Protein AF-A0A060Z723-F1 (afdb_monomer_lite)

Foldseek 3Di:
DVVVVVVVVVVVVVVVVQDDADPPDDDDDPVVLQVPFQKKFKWAFADKAFDQDDPVPDDPPDPPSRFKIKTWIFGQQQDIPNDPDRDGGRDIDMDIRQGGPVNCVVTHDHGDIDIDRHD

pLDDT: mean 75.14, std 14.13, range [48.5, 94.94]

Radius of gyration: 18.01 Å; chains: 1; bounding box: 53×31×40 Å

InterPro domains:
  IPR040311 Coiled-coil domain-containing protein 3 [PTHR31663] (4-119)

Secondary structure (DSSP, 8-state):
-HHHHHHHHHHHHHHHTS----TT-----HHHHHHH-SEEEEEEEEEEEE----TT---TT---TT-BEEEEEEESSS--BS-S--PPTT-EEEE---SBGGGGGGT--TT-EEEEEE-

Structure (mmCIF, N/CA/C/O backbone):
data_AF-A0A060Z723-F1
#
_entry.id   AF-A0A060Z723-F1
#
loop_
_atom_site.group_PDB
_atom_site.id
_atom_site.type_symbol
_atom_site.label_atom_id
_atom_site.label_alt_id
_atom_site.label_comp_id
_atom_site.label_asym_id
_atom_site.label_entity_id
_atom_site.label_seq_id
_atom_site.pdbx_PDB_ins_code
_atom_site.Cartn_x
_atom_site.Cartn_y
_atom_site.Cartn_z
_atom_site.occupancy
_atom_site.B_iso_or_equiv
_atom_site.auth_seq_id
_atom_site.auth_comp_id
_atom_site.auth_asym_id
_atom_site.auth_atom_id
_atom_site.pdbx_PDB_model_num
ATOM 1 N N . MET A 1 1 ? 34.818 13.482 27.628 1.00 55.91 1 MET A N 1
ATOM 2 C CA . MET A 1 1 ? 35.353 12.910 26.368 1.00 55.91 1 MET A CA 1
ATOM 3 C C . MET A 1 1 ? 34.809 11.509 26.067 1.00 55.91 1 MET A C 1
ATOM 5 O O . MET A 1 1 ? 34.444 11.279 24.926 1.00 55.91 1 MET A O 1
ATOM 9 N N . GLY A 1 2 ? 34.665 10.603 27.048 1.00 63.38 2 GLY A N 1
ATOM 10 C CA . GLY A 1 2 ? 34.129 9.246 26.808 1.00 63.38 2 GLY A CA 1
ATOM 11 C C . GLY A 1 2 ? 32.659 9.168 26.358 1.00 63.38 2 GLY A C 1
ATOM 12 O O . GLY A 1 2 ? 32.335 8.371 25.487 1.00 63.38 2 GLY A O 1
ATOM 13 N N . ALA A 1 3 ? 31.782 10.039 26.874 1.00 67.44 3 ALA A N 1
ATOM 14 C CA 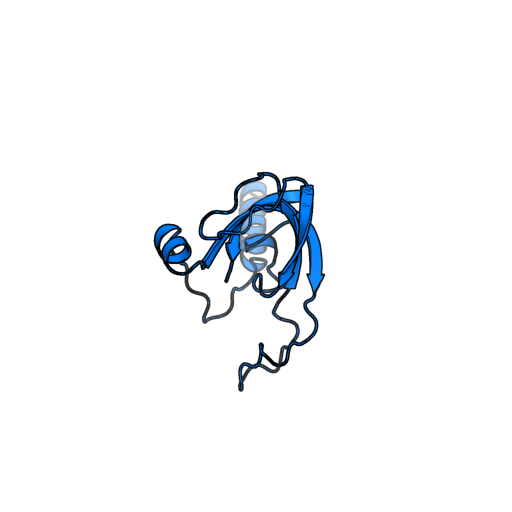. ALA A 1 3 ? 30.358 10.038 26.507 1.00 67.44 3 ALA A CA 1
ATOM 15 C C . ALA A 1 3 ? 30.102 10.428 25.038 1.00 67.44 3 ALA A C 1
ATOM 17 O O . ALA A 1 3 ? 29.208 9.885 24.403 1.00 67.44 3 ALA A O 1
ATOM 18 N N . ILE A 1 4 ? 30.919 11.331 24.485 1.00 72.00 4 ILE A N 1
ATOM 19 C CA . ILE A 1 4 ? 30.810 11.777 23.087 1.00 72.00 4 ILE A CA 1
ATOM 20 C C . ILE A 1 4 ? 31.251 10.650 22.145 1.00 72.00 4 ILE A C 1
ATOM 22 O O . ILE A 1 4 ? 30.584 10.382 21.153 1.00 72.00 4 ILE A O 1
ATOM 26 N N . LEU A 1 5 ? 32.328 9.937 22.495 1.00 69.19 5 LEU A N 1
ATOM 27 C CA . LEU A 1 5 ? 32.806 8.792 21.720 1.00 69.19 5 LEU A CA 1
ATOM 28 C C . LEU A 1 5 ? 31.783 7.642 21.715 1.00 69.19 5 LEU A C 1
ATOM 30 O O . LEU A 1 5 ? 31.555 7.026 20.678 1.00 69.19 5 LEU A O 1
ATOM 34 N N . ALA A 1 6 ? 31.132 7.393 22.857 1.00 71.50 6 ALA A N 1
ATOM 35 C CA . ALA A 1 6 ? 30.072 6.394 22.983 1.00 71.50 6 ALA A CA 1
ATOM 36 C C . ALA A 1 6 ? 28.831 6.751 22.147 1.00 71.50 6 ALA A C 1
ATOM 38 O O . ALA A 1 6 ? 28.252 5.871 21.515 1.00 71.50 6 ALA A O 1
ATOM 39 N N . LEU A 1 7 ? 28.458 8.035 22.092 1.00 70.12 7 LEU A N 1
ATOM 40 C CA . LEU A 1 7 ? 27.342 8.503 21.266 1.00 70.12 7 LEU A CA 1
ATOM 41 C C . LEU A 1 7 ? 27.637 8.337 19.769 1.00 70.12 7 LEU A C 1
ATOM 43 O O . LEU A 1 7 ? 26.781 7.860 19.032 1.00 70.12 7 LEU A O 1
ATOM 47 N N . ILE A 1 8 ? 28.863 8.657 19.337 1.00 70.25 8 ILE A N 1
ATOM 48 C CA . ILE A 1 8 ? 29.296 8.488 17.941 1.00 70.25 8 ILE A CA 1
ATOM 49 C C . ILE A 1 8 ? 29.284 7.003 17.552 1.00 70.25 8 ILE A C 1
ATOM 51 O O . ILE A 1 8 ? 28.717 6.641 16.522 1.00 70.25 8 ILE A O 1
ATOM 55 N N . LEU A 1 9 ? 29.831 6.125 18.398 1.00 62.94 9 LEU A N 1
ATOM 56 C CA . LEU A 1 9 ? 29.809 4.675 18.174 1.00 62.94 9 LEU A CA 1
ATOM 57 C C . LEU A 1 9 ? 28.379 4.122 18.097 1.00 62.94 9 LEU A C 1
ATOM 59 O O . LEU A 1 9 ? 28.088 3.327 17.205 1.00 62.94 9 LEU A O 1
ATOM 63 N N . ALA A 1 10 ? 27.476 4.583 18.966 1.00 62.22 10 ALA A N 1
ATOM 64 C CA . ALA A 1 10 ? 26.066 4.200 18.928 1.00 62.22 10 ALA A CA 1
ATOM 65 C C . ALA A 1 10 ? 25.371 4.655 17.631 1.00 62.22 10 ALA A C 1
ATOM 67 O O . ALA A 1 10 ? 24.614 3.882 17.049 1.00 62.22 10 ALA A O 1
ATOM 68 N N . THR A 1 11 ? 25.671 5.862 17.134 1.00 61.41 11 THR A N 1
ATOM 69 C CA . THR A 1 11 ? 25.134 6.352 15.850 1.00 61.41 11 THR A CA 1
ATOM 70 C C . THR A 1 11 ? 25.724 5.649 14.625 1.00 61.41 11 THR A C 1
ATOM 72 O O . THR A 1 11 ? 25.044 5.495 13.615 1.00 61.41 11 THR A O 1
ATOM 75 N N . CYS A 1 12 ? 26.975 5.186 14.692 1.00 58.41 12 CYS A N 1
ATOM 76 C CA . CYS A 1 12 ? 27.571 4.396 13.615 1.00 58.41 12 CYS A CA 1
ATOM 77 C C . CYS A 1 12 ? 26.979 2.983 13.560 1.00 58.41 12 CYS A C 1
ATOM 79 O O . CYS A 1 12 ? 26.720 2.479 12.473 1.00 58.41 12 CYS A O 1
ATOM 81 N N . LEU A 1 13 ? 26.725 2.357 14.713 1.00 52.47 13 LEU A N 1
ATOM 82 C CA . LEU A 1 13 ? 26.117 1.024 14.792 1.00 52.47 13 LEU A CA 1
ATOM 83 C C . LEU A 1 13 ? 24.667 1.011 14.288 1.00 52.47 13 LEU A C 1
ATOM 85 O O . LEU A 1 13 ? 24.276 0.064 13.608 1.00 52.47 13 LEU A O 1
ATOM 89 N N . SER A 1 14 ? 23.890 2.068 14.542 1.00 53.41 14 SER A N 1
ATOM 90 C CA . SER A 1 14 ? 22.527 2.187 14.010 1.00 53.41 14 SER A CA 1
ATOM 91 C C . SER A 1 14 ? 22.487 2.393 12.492 1.00 53.41 14 SER A C 1
ATOM 93 O O . SER A 1 14 ? 21.553 1.924 11.848 1.00 53.41 14 SER A O 1
ATOM 95 N N . GLY A 1 15 ? 23.514 3.012 11.897 1.00 48.50 15 GLY A N 1
ATOM 96 C CA . GLY A 1 15 ? 23.645 3.130 10.440 1.00 48.50 15 GLY A CA 1
ATOM 97 C C . GLY A 1 15 ? 23.902 1.796 9.726 1.00 48.50 15 GLY A C 1
ATOM 98 O O . GLY A 1 15 ? 23.503 1.635 8.577 1.00 48.50 15 GLY A O 1
ATOM 99 N N . VAL A 1 16 ? 24.521 0.822 10.406 1.00 54.00 16 VAL A N 1
ATOM 100 C CA . VAL A 1 16 ? 24.814 -0.519 9.854 1.00 54.00 16 VAL A CA 1
ATOM 101 C C . VAL A 1 16 ? 23.596 -1.449 9.931 1.00 54.00 16 VAL A C 1
ATOM 103 O O . VAL A 1 16 ? 23.524 -2.436 9.209 1.00 54.00 16 VAL A O 1
ATOM 106 N N . TRP A 1 17 ? 22.623 -1.132 10.789 1.00 53.66 17 TRP A N 1
ATOM 107 C CA . TRP A 1 17 ? 21.365 -1.878 10.932 1.00 53.66 17 TRP A CA 1
ATOM 108 C C . TRP A 1 17 ? 20.228 -1.247 10.114 1.00 53.66 17 TRP A C 1
ATOM 110 O O . TRP A 1 17 ? 19.059 -1.593 10.283 1.00 53.66 17 TRP A O 1
ATOM 120 N N . GLY A 1 18 ? 20.568 -0.304 9.231 1.00 58.03 18 GLY A N 1
ATOM 121 C CA . GLY A 1 18 ? 19.673 0.166 8.190 1.00 58.03 18 GLY A CA 1
ATOM 122 C C . GLY A 1 18 ? 19.367 -0.979 7.236 1.00 58.03 18 GLY A C 1
ATOM 123 O O . GLY A 1 18 ? 20.240 -1.758 6.855 1.00 58.03 18 GLY A O 1
ATOM 124 N N . CYS A 1 19 ? 18.103 -1.104 6.874 1.00 67.50 19 CYS A N 1
ATOM 125 C CA . CYS A 1 19 ? 17.670 -2.197 6.038 1.00 67.50 19 CYS A CA 1
ATOM 126 C C . CYS A 1 19 ? 18.170 -1.970 4.603 1.00 67.50 19 CYS A C 1
ATOM 128 O O . CYS A 1 19 ? 17.776 -0.999 3.955 1.00 67.50 19 CYS A O 1
ATOM 130 N N . GLN A 1 20 ? 19.096 -2.816 4.137 1.00 65.75 20 GLN A N 1
ATOM 131 C CA . GLN A 1 20 ? 19.715 -2.682 2.819 1.00 65.75 20 GLN A CA 1
ATOM 132 C C . GLN A 1 20 ? 18.661 -2.977 1.746 1.00 65.75 20 GLN A C 1
ATOM 134 O O . GLN A 1 20 ? 18.313 -4.131 1.495 1.00 65.75 20 GLN A O 1
ATOM 139 N N . LEU A 1 21 ? 18.137 -1.920 1.125 1.00 67.31 21 LEU A N 1
ATOM 140 C CA . LEU A 1 21 ? 17.204 -2.051 0.012 1.00 67.31 21 LEU A CA 1
ATOM 141 C C . LEU A 1 21 ? 17.899 -2.746 -1.173 1.00 67.31 21 LEU A C 1
ATOM 143 O O . LEU A 1 21 ? 19.097 -2.531 -1.395 1.00 67.31 21 LEU A O 1
ATOM 147 N N . PRO A 1 22 ? 17.176 -3.567 -1.952 1.00 66.50 22 PRO A N 1
ATOM 148 C CA . PRO A 1 22 ? 17.752 -4.226 -3.117 1.00 66.50 22 PRO A CA 1
ATOM 149 C C . PRO A 1 22 ? 18.300 -3.233 -4.133 1.00 66.50 22 PRO A C 1
ATOM 151 O O . PRO A 1 22 ? 17.783 -2.128 -4.284 1.00 66.50 22 PRO A O 1
ATOM 154 N N . HIS A 1 23 ? 19.338 -3.658 -4.853 1.00 65.75 23 HIS A N 1
ATOM 155 C CA . HIS A 1 23 ? 20.081 -2.817 -5.794 1.00 65.75 23 HIS A CA 1
ATOM 156 C C . HIS A 1 23 ? 19.192 -2.183 -6.884 1.00 65.75 23 HIS A C 1
ATOM 158 O O . HIS A 1 23 ? 19.487 -1.095 -7.378 1.00 65.75 23 HIS A O 1
ATOM 164 N N . ASP A 1 24 ? 18.079 -2.835 -7.222 1.00 68.62 24 ASP A N 1
ATOM 165 C CA . ASP A 1 24 ? 17.150 -2.371 -8.255 1.00 68.62 24 ASP A CA 1
ATOM 166 C C . ASP A 1 24 ? 16.046 -1.448 -7.721 1.00 68.62 24 ASP A C 1
ATOM 168 O O . ASP A 1 24 ? 15.243 -0.932 -8.500 1.00 68.62 24 ASP A O 1
ATOM 172 N N . TRP A 1 25 ? 15.997 -1.194 -6.408 1.00 70.44 25 TRP A N 1
ATOM 173 C CA . TRP A 1 25 ? 15.043 -0.249 -5.839 1.00 70.44 25 TRP A CA 1
ATOM 174 C C . TRP A 1 25 ? 15.365 1.175 -6.306 1.00 70.44 25 TRP A C 1
ATOM 176 O O . TRP A 1 25 ? 16.480 1.678 -6.151 1.00 70.44 25 TRP A O 1
ATOM 186 N N . ARG A 1 26 ? 14.367 1.845 -6.888 1.00 72.75 26 ARG A N 1
ATOM 187 C CA . ARG A 1 26 ? 14.477 3.226 -7.363 1.00 72.75 26 ARG A CA 1
ATOM 188 C C . ARG A 1 26 ? 13.467 4.102 -6.624 1.00 72.75 26 ARG A C 1
ATOM 190 O O . ARG A 1 26 ? 12.284 3.762 -6.621 1.00 72.75 26 ARG A O 1
ATOM 197 N N . PRO A 1 27 ? 13.888 5.240 -6.048 1.00 74.25 27 PRO A N 1
ATOM 198 C CA . PRO A 1 27 ? 12.946 6.196 -5.491 1.00 74.25 27 PRO A CA 1
ATOM 199 C C . PRO A 1 27 ? 12.089 6.784 -6.619 1.00 74.25 27 PRO A C 1
ATOM 201 O O . PRO A 1 27 ? 12.603 7.212 -7.652 1.00 74.25 27 PRO A O 1
ATOM 204 N N . GLN A 1 28 ? 10.777 6.788 -6.414 1.00 78.50 28 GLN A N 1
ATOM 205 C CA . GLN A 1 28 ? 9.787 7.353 -7.329 1.00 78.50 28 GLN A CA 1
ATOM 206 C C . GLN A 1 28 ? 9.123 8.556 -6.653 1.00 78.50 28 GLN A C 1
ATOM 208 O O . GLN A 1 28 ? 8.909 8.545 -5.440 1.00 78.50 28 GLN A O 1
ATOM 213 N N . THR A 1 29 ? 8.792 9.592 -7.424 1.00 86.19 29 THR A N 1
ATOM 214 C CA . THR A 1 29 ? 8.018 10.732 -6.914 1.00 86.19 29 THR A CA 1
ATOM 215 C C . THR A 1 29 ? 6.547 10.350 -6.762 1.00 86.19 29 THR A C 1
ATOM 217 O O . THR A 1 29 ? 6.050 9.472 -7.467 1.00 86.19 29 THR A O 1
ATOM 220 N N . GLU A 1 30 ? 5.823 11.026 -5.868 1.00 83.38 30 GLU A N 1
ATOM 221 C CA . GLU A 1 30 ? 4.388 10.775 -5.665 1.00 83.38 30 GLU A CA 1
ATOM 222 C C . GLU A 1 30 ? 3.575 10.998 -6.947 1.00 83.38 30 GLU A C 1
ATOM 224 O O . GLU A 1 30 ? 2.689 10.206 -7.251 1.00 83.38 30 GLU A O 1
ATOM 229 N N . ALA A 1 31 ? 3.935 12.010 -7.745 1.00 85.19 31 ALA A N 1
ATOM 230 C CA . ALA A 1 31 ? 3.305 12.275 -9.037 1.00 85.19 31 ALA A CA 1
ATOM 231 C C . ALA A 1 31 ? 3.475 11.106 -10.022 1.00 85.19 31 ALA A C 1
ATOM 233 O O . ALA A 1 31 ? 2.500 10.660 -10.616 1.00 85.19 31 ALA A O 1
ATOM 234 N N . CYS A 1 32 ? 4.686 10.552 -10.145 1.00 87.50 32 CYS A N 1
ATOM 235 C CA . CYS A 1 32 ? 4.931 9.423 -11.046 1.00 87.50 32 CYS A CA 1
ATOM 236 C C . CYS A 1 32 ? 4.194 8.156 -10.579 1.00 87.50 32 CYS A C 1
ATOM 238 O O . CYS A 1 32 ? 3.628 7.428 -11.391 1.00 87.50 32 CYS A O 1
ATOM 240 N N . ARG A 1 33 ? 4.117 7.930 -9.260 1.00 84.81 33 ARG A N 1
ATOM 241 C CA . ARG A 1 33 ? 3.319 6.831 -8.692 1.00 84.81 33 ARG A CA 1
ATOM 242 C C . ARG A 1 33 ? 1.824 7.003 -8.957 1.00 84.81 33 ARG A C 1
ATOM 244 O O . ARG A 1 33 ? 1.156 6.009 -9.216 1.00 84.81 33 ARG A O 1
ATOM 251 N N . ALA A 1 34 ? 1.313 8.232 -8.902 1.00 86.88 34 ALA A N 1
ATOM 252 C CA . ALA A 1 34 ? -0.089 8.531 -9.177 1.00 86.88 34 ALA A CA 1
ATOM 253 C C . ALA A 1 34 ? -0.465 8.287 -10.647 1.00 86.88 34 ALA A C 1
ATOM 255 O O . ALA A 1 34 ? -1.554 7.795 -10.907 1.00 86.88 34 ALA A O 1
ATOM 256 N N . GLU A 1 35 ? 0.431 8.583 -11.594 1.00 88.00 35 GLU A N 1
ATOM 257 C CA . GLU A 1 35 ? 0.196 8.341 -13.028 1.00 88.00 35 GLU A CA 1
ATOM 258 C C . GLU A 1 35 ? 0.168 6.849 -13.396 1.00 88.00 35 GLU A C 1
ATOM 260 O O . GLU A 1 35 ? -0.492 6.464 -14.359 1.00 88.00 35 GLU A O 1
ATOM 265 N N . LEU A 1 36 ? 0.888 6.009 -12.646 1.00 86.81 36 LEU A N 1
ATOM 266 C CA . LEU A 1 36 ? 0.970 4.563 -12.880 1.00 86.81 36 LEU A CA 1
ATOM 267 C C . LEU A 1 36 ? -0.087 3.753 -12.118 1.00 86.81 36 LEU A C 1
ATOM 269 O O . LEU A 1 36 ? -0.274 2.573 -12.418 1.00 86.81 36 LEU A O 1
ATOM 273 N N . ALA A 1 37 ? -0.725 4.349 -11.110 1.00 88.69 37 ALA A N 1
ATOM 274 C CA . ALA A 1 37 ? -1.731 3.684 -10.295 1.00 88.69 37 ALA A CA 1
ATOM 275 C C . ALA A 1 37 ? -3.086 3.677 -11.005 1.00 88.69 37 ALA A C 1
ATOM 277 O O . ALA A 1 37 ? -3.544 4.705 -11.502 1.00 88.69 37 ALA A O 1
ATOM 278 N N . GLU A 1 38 ? -3.754 2.527 -10.999 1.00 88.50 38 GLU A N 1
ATOM 279 C CA . GLU A 1 38 ? -5.135 2.423 -11.475 1.00 88.50 38 GLU A CA 1
ATOM 280 C C . GLU A 1 38 ? -6.104 2.881 -10.378 1.00 88.50 38 GLU A C 1
ATOM 282 O O . GLU A 1 38 ? -7.124 3.507 -10.665 1.00 88.50 38 GLU A O 1
ATOM 287 N N . ILE A 1 39 ? -5.765 2.622 -9.109 1.00 88.50 39 ILE A N 1
ATOM 288 C CA . ILE A 1 39 ? -6.603 2.953 -7.955 1.00 88.50 39 ILE A CA 1
ATOM 289 C C . ILE A 1 39 ? -5.745 3.533 -6.824 1.00 88.50 39 ILE A C 1
ATOM 291 O O . ILE A 1 39 ? -4.683 2.999 -6.506 1.00 88.50 39 ILE A O 1
ATOM 295 N N . ILE A 1 40 ? -6.212 4.599 -6.166 1.00 89.62 40 ILE A N 1
ATOM 296 C CA . ILE A 1 40 ? -5.578 5.155 -4.961 1.00 89.62 40 ILE A CA 1
ATOM 297 C C . ILE A 1 40 ? -6.571 5.121 -3.803 1.00 89.62 40 ILE A C 1
ATOM 299 O O . ILE A 1 40 ? -7.677 5.655 -3.906 1.00 89.62 40 ILE A O 1
ATOM 303 N N . VAL A 1 41 ? -6.163 4.515 -2.689 1.00 90.12 41 VAL A N 1
ATOM 304 C CA . VAL A 1 41 ? -6.984 4.389 -1.478 1.00 90.12 41 VAL A CA 1
ATOM 305 C C . VAL A 1 41 ? -6.245 4.897 -0.248 1.00 90.12 41 VAL A C 1
ATOM 307 O O . VAL A 1 41 ? -5.027 4.753 -0.136 1.00 90.12 41 VAL A O 1
ATOM 310 N N . PHE A 1 42 ? -6.990 5.463 0.699 1.00 91.44 42 PHE A N 1
ATOM 311 C CA . PHE A 1 42 ? -6.474 5.807 2.020 1.00 91.44 42 PHE A CA 1
ATOM 312 C C . PHE A 1 42 ? -6.912 4.747 3.032 1.00 91.44 42 PHE A C 1
ATOM 314 O O . PHE A 1 42 ? -8.108 4.559 3.274 1.00 91.44 42 PHE A O 1
ATOM 321 N N . ALA A 1 43 ? -5.942 4.026 3.593 1.00 93.38 43 ALA A N 1
ATOM 322 C CA . ALA A 1 43 ? -6.219 2.856 4.413 1.00 93.38 43 ALA A CA 1
ATOM 323 C C . ALA A 1 43 ? -5.248 2.711 5.583 1.00 93.38 43 ALA A C 1
ATOM 325 O O . ALA A 1 43 ? -4.098 3.155 5.533 1.00 93.38 43 ALA A O 1
ATOM 326 N N . LYS A 1 44 ? -5.727 2.048 6.632 1.00 94.94 44 LYS A N 1
ATOM 327 C CA . LYS A 1 44 ? -4.964 1.679 7.818 1.00 94.94 44 LYS A CA 1
ATOM 328 C C . LYS A 1 44 ? -4.477 0.241 7.702 1.00 94.94 44 LYS A C 1
ATOM 330 O O . LYS A 1 44 ? -5.265 -0.646 7.397 1.00 94.94 44 LYS A O 1
ATOM 335 N N . VAL A 1 45 ? -3.205 0.002 8.000 1.00 93.88 45 VAL A N 1
ATOM 336 C CA . VAL A 1 45 ? -2.633 -1.348 8.054 1.00 93.88 45 VAL A CA 1
ATOM 337 C C . VAL A 1 45 ? -3.090 -2.037 9.335 1.00 93.88 45 VAL A C 1
ATOM 339 O O . VAL A 1 45 ? -2.823 -1.542 10.432 1.00 93.88 45 VAL A O 1
ATOM 342 N N . LEU A 1 46 ? -3.772 -3.171 9.203 1.00 94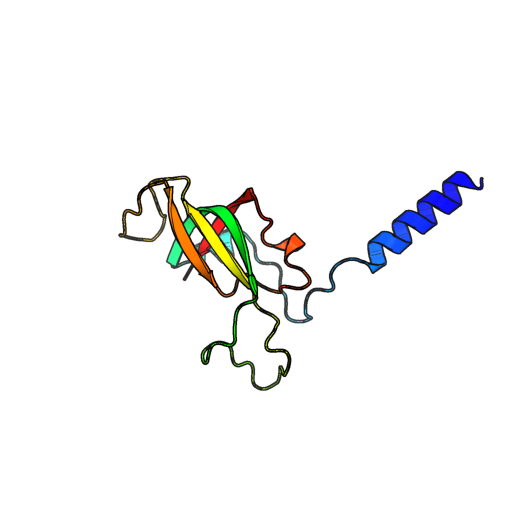.25 46 LEU A N 1
ATOM 343 C CA . LEU A 1 46 ? -4.211 -3.993 10.329 1.00 94.25 46 LEU A CA 1
ATOM 344 C C . LEU A 1 46 ? -3.165 -5.042 10.700 1.00 94.25 46 LEU A C 1
ATOM 346 O O . LEU A 1 46 ? -2.812 -5.149 11.870 1.00 94.25 46 LEU A O 1
ATOM 350 N N . ALA A 1 47 ? -2.668 -5.779 9.708 1.00 91.75 47 ALA A N 1
ATOM 351 C CA . ALA A 1 47 ? -1.722 -6.868 9.912 1.00 91.75 47 ALA A CA 1
ATOM 352 C C . ALA A 1 47 ? -0.795 -7.027 8.706 1.00 91.75 47 ALA A C 1
ATOM 354 O O . ALA A 1 47 ? -1.215 -6.837 7.559 1.00 91.75 47 ALA A O 1
ATOM 355 N N . LEU A 1 48 ? 0.456 -7.401 8.968 1.00 88.62 48 LEU A N 1
ATOM 356 C CA . LEU A 1 48 ? 1.442 -7.732 7.944 1.00 88.62 48 LEU A CA 1
ATOM 357 C C . LEU A 1 48 ? 1.619 -9.247 7.839 1.00 88.62 48 LEU A C 1
ATOM 359 O O . LEU A 1 48 ? 1.836 -9.946 8.825 1.00 88.62 48 LEU A O 1
ATOM 363 N N . HIS A 1 49 ? 1.578 -9.749 6.614 1.00 86.25 49 HIS A N 1
ATOM 364 C CA . HIS A 1 49 ? 1.704 -11.159 6.295 1.00 86.25 49 HIS A CA 1
ATOM 365 C C . HIS A 1 49 ? 2.862 -11.358 5.324 1.00 86.25 49 HIS A C 1
ATOM 367 O O . HIS A 1 49 ? 3.068 -10.583 4.392 1.00 86.25 49 HIS A O 1
ATOM 373 N N . LYS A 1 50 ? 3.632 -12.425 5.520 1.00 80.38 50 LYS A N 1
ATOM 374 C CA . LYS A 1 50 ? 4.635 -12.831 4.538 1.00 80.38 50 LYS A CA 1
ATOM 375 C C . LYS A 1 50 ? 3.910 -13.380 3.313 1.00 80.38 50 LYS A C 1
ATOM 377 O O . LYS A 1 50 ? 3.064 -14.263 3.461 1.00 80.38 50 LYS A O 1
ATOM 382 N N . ASP A 1 51 ? 4.208 -12.846 2.133 1.00 74.25 51 ASP A N 1
ATOM 383 C CA . ASP A 1 51 ? 3.508 -13.255 0.922 1.00 74.25 51 ASP A CA 1
ATOM 384 C C . ASP A 1 51 ? 4.002 -14.644 0.508 1.00 74.25 51 ASP A C 1
ATOM 386 O O . ASP A 1 51 ? 5.204 -14.885 0.377 1.00 74.25 51 ASP A O 1
ATOM 390 N N . SER A 1 52 ? 3.080 -15.591 0.361 1.00 61.47 52 SER A N 1
ATOM 391 C CA . SER A 1 52 ? 3.416 -16.940 -0.074 1.00 61.47 52 SER A CA 1
ATOM 392 C C . SER A 1 52 ? 3.447 -16.963 -1.596 1.00 61.47 52 SER A C 1
ATOM 394 O O . SER A 1 52 ? 2.408 -16.790 -2.224 1.00 61.47 52 SER A O 1
ATOM 396 N N . TYR A 1 53 ? 4.636 -17.172 -2.159 1.00 53.88 53 TYR A N 1
ATOM 397 C CA . TYR A 1 53 ? 4.919 -17.546 -3.548 1.00 53.88 53 TYR A CA 1
ATOM 398 C C . TYR A 1 53 ? 3.733 -17.499 -4.535 1.00 53.88 53 TYR A C 1
ATOM 400 O O . TYR A 1 53 ? 2.903 -18.411 -4.577 1.00 53.88 53 TYR A O 1
ATOM 408 N N . SER A 1 54 ? 3.687 -16.470 -5.387 1.00 54.56 54 SER A N 1
ATOM 409 C CA . SER A 1 54 ? 2.718 -16.376 -6.484 1.00 54.56 54 SER A CA 1
ATOM 410 C C . SER A 1 54 ? 3.402 -16.658 -7.828 1.00 54.56 54 SER A C 1
ATOM 412 O O . SER A 1 54 ? 4.521 -16.212 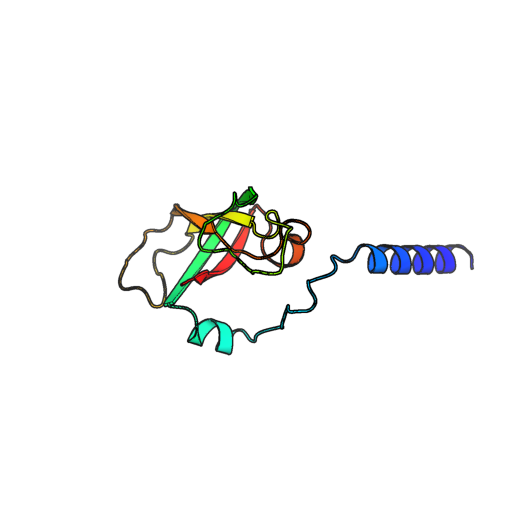-8.075 1.00 54.56 54 SER A O 1
ATOM 414 N N . VAL A 1 55 ? 2.725 -17.382 -8.728 1.00 52.81 55 VAL A N 1
ATOM 415 C CA . VAL A 1 55 ? 3.225 -17.719 -10.083 1.00 52.81 55 VAL A CA 1
ATOM 416 C C . VAL A 1 55 ? 3.527 -16.463 -10.922 1.00 52.81 55 VAL A C 1
ATOM 418 O O . VAL A 1 55 ? 4.313 -16.517 -11.864 1.00 52.81 55 VAL A O 1
ATOM 421 N N . TYR A 1 56 ? 2.948 -15.317 -10.553 1.00 52.22 56 TYR A N 1
ATOM 422 C CA . TYR A 1 56 ? 3.172 -14.023 -11.199 1.00 52.22 56 TYR A CA 1
ATOM 423 C C . TYR A 1 56 ? 4.370 -13.240 -10.624 1.00 52.22 56 TYR A C 1
ATOM 425 O O . TYR A 1 56 ? 4.797 -12.267 -11.236 1.00 52.22 56 TYR A O 1
ATOM 433 N N . ASN A 1 57 ? 4.955 -13.682 -9.503 1.00 51.84 57 ASN A N 1
ATOM 434 C CA . ASN A 1 5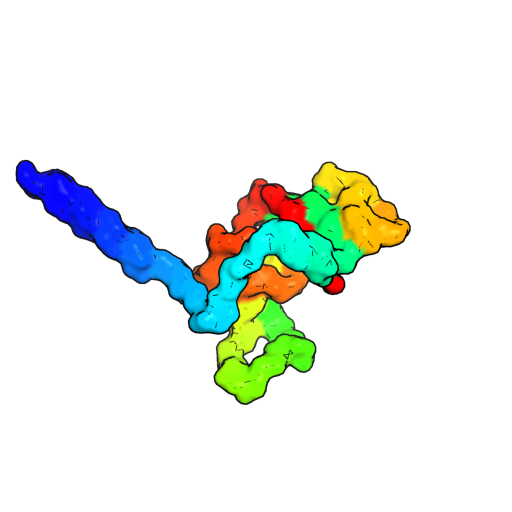7 ? 6.135 -13.088 -8.861 1.00 51.84 57 ASN A CA 1
ATOM 435 C C . ASN A 1 57 ? 7.426 -13.856 -9.202 1.00 51.84 57 ASN A C 1
ATOM 437 O O . ASN A 1 57 ? 8.252 -14.135 -8.334 1.00 51.84 57 ASN A O 1
ATOM 441 N N . TYR A 1 58 ? 7.615 -14.225 -10.469 1.00 48.84 58 TYR A N 1
ATOM 442 C CA . TYR A 1 58 ? 8.848 -14.867 -10.924 1.00 48.84 58 TYR A CA 1
ATOM 443 C C . TYR A 1 58 ? 9.824 -13.842 -11.507 1.00 48.84 58 TYR A C 1
ATOM 445 O O . TYR A 1 58 ? 9.658 -13.374 -12.633 1.00 48.84 58 TYR A O 1
ATOM 453 N N . LEU A 1 59 ? 10.896 -13.551 -10.769 1.00 55.62 59 LEU A N 1
ATOM 454 C CA . LEU A 1 59 ? 12.131 -13.043 -11.362 1.00 55.62 59 LEU A CA 1
ATOM 455 C C . LEU A 1 59 ? 13.045 -14.250 -11.643 1.00 55.62 59 LEU A C 1
ATOM 457 O O . LEU A 1 59 ? 13.398 -14.955 -10.698 1.00 55.62 59 LEU A O 1
ATOM 461 N N . PRO A 1 60 ? 13.453 -14.509 -12.904 1.00 50.88 60 PRO A N 1
ATOM 462 C CA . PRO A 1 60 ? 14.227 -15.702 -13.285 1.00 50.88 60 PRO A CA 1
ATOM 463 C C . PRO A 1 60 ? 15.557 -15.903 -12.538 1.00 50.88 60 PRO A C 1
ATOM 465 O O . PRO A 1 60 ? 16.135 -16.983 -12.601 1.00 50.88 60 PRO A O 1
ATOM 468 N N . TRP A 1 61 ? 16.050 -14.870 -11.850 1.00 53.09 61 TRP A N 1
ATOM 469 C CA . TRP A 1 61 ? 17.368 -14.830 -11.213 1.00 53.09 61 TRP A CA 1
ATOM 470 C C . TRP A 1 61 ? 17.311 -14.741 -9.683 1.00 53.09 61 TRP A C 1
ATOM 472 O O . TRP A 1 61 ? 18.354 -14.600 -9.048 1.00 53.09 61 TRP A O 1
ATOM 482 N N . GLN A 1 62 ? 16.120 -14.822 -9.078 1.00 52.16 62 GLN A N 1
ATOM 483 C CA . GLN A 1 62 ? 15.936 -14.566 -7.651 1.00 52.16 62 GLN A CA 1
ATOM 484 C C . GLN A 1 62 ? 15.373 -15.805 -6.943 1.00 52.16 62 GLN A C 1
ATOM 486 O O . GLN A 1 62 ? 14.186 -16.103 -7.015 1.00 52.16 62 GLN A O 1
ATOM 491 N N . TYR A 1 63 ? 16.257 -16.541 -6.266 1.00 51.00 63 TYR A N 1
ATOM 492 C CA . TYR A 1 63 ? 15.915 -17.733 -5.476 1.00 51.00 63 TYR A CA 1
ATOM 493 C C . TYR A 1 63 ? 15.260 -17.413 -4.120 1.00 51.00 63 TYR A C 1
ATOM 495 O O . TYR A 1 63 ? 14.779 -18.327 -3.457 1.00 51.00 63 TYR A O 1
ATOM 503 N N . ASP A 1 64 ? 15.216 -16.140 -3.716 1.00 53.50 64 ASP A N 1
ATOM 504 C CA . ASP A 1 64 ? 14.533 -15.713 -2.495 1.00 53.50 64 ASP A CA 1
ATOM 505 C C . ASP A 1 64 ? 13.065 -15.399 -2.797 1.00 53.50 64 ASP A C 1
ATOM 507 O O . ASP A 1 64 ? 12.695 -14.312 -3.235 1.00 53.50 64 ASP A O 1
ATOM 511 N N . THR A 1 65 ? 12.205 -16.383 -2.564 1.00 53.34 65 THR A N 1
ATOM 512 C CA . THR A 1 65 ? 10.745 -16.272 -2.696 1.00 53.34 65 THR A CA 1
ATOM 513 C C . THR A 1 65 ? 10.091 -15.506 -1.544 1.00 53.34 65 THR A C 1
ATOM 515 O O . THR A 1 65 ? 8.889 -15.266 -1.568 1.00 53.34 65 THR A O 1
ATOM 518 N N . ASP A 1 66 ? 10.886 -15.118 -0.547 1.00 55.53 66 ASP A N 1
ATOM 519 C CA . ASP A 1 66 ? 10.463 -14.514 0.721 1.00 55.53 66 ASP A CA 1
ATOM 520 C C . ASP A 1 66 ? 10.539 -12.985 0.726 1.00 55.53 66 ASP A C 1
ATOM 522 O O . ASP A 1 66 ? 10.490 -12.338 1.775 1.00 55.53 66 ASP A O 1
ATOM 526 N N . LEU A 1 67 ? 10.710 -12.405 -0.457 1.00 63.81 67 LEU A N 1
ATOM 527 C CA . LEU A 1 67 ? 10.947 -10.986 -0.604 1.00 63.81 67 LEU A CA 1
ATOM 528 C C . LEU A 1 67 ? 9.667 -10.208 -0.341 1.00 63.81 67 LEU A C 1
ATOM 530 O O . LEU A 1 67 ? 9.697 -9.319 0.492 1.00 63.81 67 LEU A O 1
ATOM 534 N N . PHE A 1 68 ? 8.541 -10.551 -0.963 1.00 76.00 68 PHE A N 1
ATOM 535 C CA . PHE A 1 68 ? 7.343 -9.724 -0.850 1.00 76.00 68 PHE A CA 1
ATOM 536 C C . PHE A 1 68 ? 6.508 -9.995 0.400 1.00 76.00 68 PHE A C 1
ATOM 538 O O . PHE A 1 68 ? 6.471 -11.104 0.935 1.00 76.00 68 PHE A O 1
ATOM 545 N N . PHE A 1 69 ? 5.815 -8.959 0.866 1.00 82.12 69 PHE A N 1
ATOM 546 C CA . PHE A 1 69 ? 4.823 -9.085 1.922 1.00 82.12 69 PHE A CA 1
ATOM 547 C C . PHE A 1 69 ? 3.471 -8.551 1.476 1.00 82.12 69 PHE A C 1
ATOM 549 O O . PHE A 1 69 ? 3.368 -7.693 0.592 1.00 82.12 69 PHE A O 1
ATOM 556 N N . SER A 1 70 ? 2.436 -9.095 2.096 1.00 87.38 70 SER A N 1
ATOM 557 C CA . SER A 1 70 ? 1.068 -8.647 1.960 1.00 87.38 70 SER A CA 1
ATOM 558 C C . SER A 1 70 ? 0.609 -7.977 3.248 1.00 87.38 70 SER A C 1
ATOM 560 O O . SER A 1 70 ? 1.120 -8.244 4.334 1.00 87.38 70 SER A O 1
ATOM 562 N N . ALA A 1 71 ? -0.330 -7.052 3.137 1.00 90.75 71 ALA A N 1
ATOM 563 C CA . ALA A 1 71 ? -0.920 -6.385 4.281 1.00 90.75 71 ALA A CA 1
ATOM 564 C C . ALA A 1 71 ? -2.433 -6.481 4.198 1.00 90.75 71 ALA A C 1
ATOM 566 O O . ALA A 1 71 ? -3.018 -6.255 3.139 1.00 90.75 71 ALA A O 1
ATOM 567 N N . GLU A 1 72 ? -3.055 -6.777 5.330 1.00 93.38 72 GLU A N 1
ATOM 568 C CA . GLU A 1 72 ? -4.481 -6.551 5.501 1.00 93.38 72 GLU A CA 1
ATOM 569 C C . GLU A 1 72 ? -4.680 -5.070 5.812 1.00 93.38 72 GLU A C 1
ATOM 571 O O . GLU A 1 72 ? -4.093 -4.542 6.765 1.00 93.38 72 GLU A O 1
ATOM 576 N N . ILE A 1 73 ? -5.483 -4.393 4.995 1.00 92.88 73 ILE A N 1
ATOM 577 C CA . ILE A 1 73 ? -5.753 -2.969 5.146 1.00 92.88 73 ILE A CA 1
ATOM 578 C C . ILE A 1 73 ? -7.245 -2.706 5.306 1.00 92.88 73 ILE A C 1
ATOM 580 O O . ILE A 1 73 ? -8.085 -3.389 4.723 1.00 92.88 73 ILE A O 1
ATOM 584 N N . GLU A 1 74 ? -7.564 -1.687 6.096 1.00 93.94 74 GLU A N 1
ATOM 585 C CA . GLU A 1 74 ? -8.921 -1.201 6.322 1.00 93.94 74 GLU A CA 1
ATOM 586 C C . GLU A 1 74 ? -9.067 0.211 5.764 1.00 93.94 74 GLU A C 1
ATOM 588 O O . GLU A 1 74 ? -8.358 1.134 6.185 1.00 93.94 74 GLU A O 1
ATOM 593 N N . LEU A 1 75 ? -9.999 0.387 4.830 1.00 91.88 75 LEU A N 1
ATOM 594 C CA . LEU A 1 75 ? -10.285 1.688 4.238 1.00 91.88 75 LEU A CA 1
ATOM 595 C C . LEU A 1 75 ? -10.795 2.671 5.283 1.00 91.88 75 LEU A C 1
ATOM 597 O O . LEU A 1 75 ? -11.678 2.352 6.075 1.00 91.88 75 LEU A O 1
ATOM 601 N N . GLN A 1 76 ? -10.274 3.891 5.235 1.00 91.38 76 GLN A N 1
ATOM 602 C CA . GLN A 1 76 ? -10.698 4.980 6.117 1.00 91.38 76 GLN A CA 1
ATOM 603 C C . GLN A 1 76 ? -11.614 5.989 5.409 1.00 91.38 76 GLN A C 1
ATOM 605 O O . GLN A 1 76 ? -12.188 6.858 6.061 1.00 91.38 76 GLN A O 1
ATOM 610 N N . CYS A 1 77 ? -11.754 5.895 4.085 1.00 87.44 77 CYS A N 1
ATOM 611 C CA . CYS A 1 77 ? -12.589 6.783 3.281 1.00 87.44 77 CYS A CA 1
ATOM 612 C C . CYS A 1 77 ? -13.466 5.974 2.321 1.00 87.44 77 CYS A C 1
ATOM 614 O O . CYS A 1 77 ? -13.026 4.947 1.813 1.00 87.44 77 CYS A O 1
ATOM 616 N N . ASP A 1 78 ? -14.666 6.488 2.037 1.00 82.25 78 ASP A N 1
ATOM 617 C CA . ASP A 1 78 ? -15.635 5.890 1.102 1.00 82.25 78 ASP A CA 1
ATOM 618 C C . ASP A 1 78 ? -15.249 6.069 -0.379 1.00 82.25 78 ASP A C 1
ATOM 620 O O . ASP A 1 78 ? -15.907 5.545 -1.277 1.00 82.25 78 ASP A O 1
ATOM 624 N N . GLN A 1 79 ? -14.199 6.848 -0.654 1.00 77.12 79 GLN A N 1
ATOM 625 C CA . GLN A 1 79 ? -13.802 7.229 -2.002 1.00 77.12 79 GLN A CA 1
ATOM 626 C C . GLN A 1 79 ? -12.427 6.658 -2.351 1.00 77.12 79 GLN A C 1
ATOM 628 O O . GLN A 1 79 ? -11.414 7.013 -1.745 1.00 77.12 79 GLN A O 1
ATOM 633 N N . ALA A 1 80 ? -12.401 5.807 -3.375 1.00 81.69 80 ALA A N 1
ATOM 634 C CA . ALA A 1 80 ? -11.188 5.387 -4.061 1.00 81.69 80 ALA A CA 1
ATOM 635 C C . ALA A 1 80 ? -10.993 6.263 -5.307 1.00 81.69 80 ALA A C 1
ATOM 637 O O . ALA A 1 80 ? -11.913 6.439 -6.105 1.00 81.69 80 ALA A O 1
ATOM 638 N N . TRP A 1 81 ? -9.805 6.837 -5.487 1.00 78.31 81 TRP A N 1
ATOM 639 C CA . TRP A 1 81 ? -9.484 7.596 -6.698 1.00 78.31 81 TRP A CA 1
ATOM 640 C C . TRP A 1 81 ? -9.147 6.628 -7.836 1.00 78.31 81 TRP A C 1
ATOM 642 O O . TRP A 1 81 ? -8.467 5.637 -7.596 1.00 78.31 81 TRP A O 1
ATOM 652 N N . GLY A 1 82 ? -9.580 6.910 -9.068 1.00 73.50 82 GLY A N 1
ATOM 653 C CA . GLY A 1 82 ? -9.226 6.118 -10.261 1.00 73.50 82 GLY A CA 1
ATOM 654 C C . GLY A 1 82 ? -10.087 4.870 -10.494 1.00 73.50 82 GLY A C 1
ATOM 655 O O . GLY A 1 82 ? -10.127 4.354 -11.607 1.00 73.50 82 GLY A O 1
ATOM 656 N N . SER A 1 83 ? -10.870 4.454 -9.497 1.00 66.50 83 SER A N 1
ATOM 657 C CA . SER A 1 83 ? -11.835 3.362 -9.618 1.00 66.50 83 SER A CA 1
ATOM 658 C C . SER A 1 83 ? -13.263 3.882 -9.767 1.00 66.50 83 SER A C 1
ATOM 660 O O . SER A 1 83 ? -13.651 4.852 -9.123 1.00 66.50 83 SER A O 1
ATOM 662 N N . MET A 1 84 ? -14.075 3.189 -10.569 1.00 58.03 84 MET A N 1
ATOM 663 C CA . MET A 1 84 ? -15.538 3.346 -10.568 1.00 58.03 84 MET A CA 1
ATOM 664 C C . MET A 1 84 ? -16.198 2.573 -9.405 1.00 58.03 84 MET A C 1
ATOM 666 O O . MET A 1 84 ? -17.409 2.644 -9.219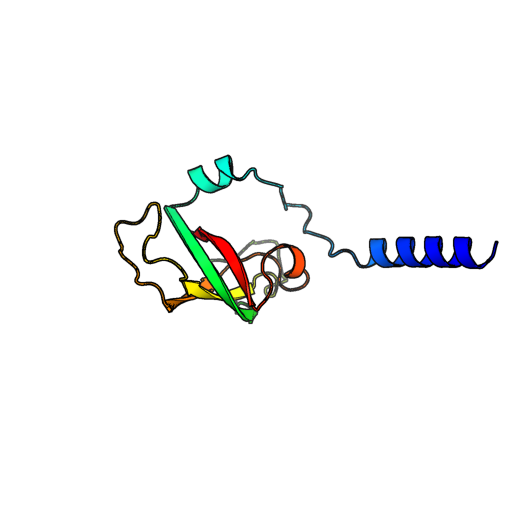 1.00 58.03 84 MET A O 1
ATOM 670 N N . LEU A 1 85 ? -15.414 1.812 -8.632 1.00 64.62 85 LEU A N 1
ATOM 671 C CA . LEU A 1 85 ? -15.890 1.026 -7.501 1.00 64.62 85 LEU A CA 1
ATOM 672 C C . LEU A 1 85 ? -15.946 1.901 -6.238 1.00 64.62 85 LEU A C 1
ATOM 674 O O . LEU A 1 85 ? -14.912 2.262 -5.676 1.00 64.62 85 LEU A O 1
ATOM 678 N N . GLU A 1 86 ? -17.158 2.221 -5.787 1.00 69.62 86 GLU A N 1
ATOM 679 C CA . GLU A 1 86 ? -17.404 2.804 -4.465 1.00 69.62 86 GLU A CA 1
ATOM 680 C C . GLU A 1 86 ? -17.181 1.715 -3.411 1.00 69.62 86 GLU A C 1
ATOM 682 O O . GLU A 1 86 ? -17.989 0.795 -3.261 1.00 69.62 86 GLU A O 1
ATOM 687 N N . VAL A 1 87 ? -16.044 1.777 -2.717 1.00 77.69 87 VAL A N 1
ATOM 688 C CA . VAL A 1 87 ? -15.732 0.843 -1.633 1.00 77.69 87 VAL A CA 1
ATOM 689 C C . VAL A 1 87 ? -15.977 1.569 -0.312 1.00 77.69 87 VAL A C 1
ATOM 691 O O . VAL A 1 87 ? -15.291 2.554 -0.041 1.00 77.69 87 VAL A O 1
ATOM 694 N N . PRO A 1 88 ? -16.940 1.123 0.513 1.00 84.31 88 PRO A N 1
ATOM 695 C CA . PRO A 1 88 ? -17.294 1.840 1.729 1.00 84.31 88 PRO A CA 1
ATOM 696 C C . PRO A 1 88 ? -16.148 1.816 2.744 1.00 84.31 88 PRO A C 1
ATOM 698 O O . PRO A 1 88 ? -15.390 0.841 2.838 1.00 84.31 88 PRO A O 1
ATOM 701 N N . ALA A 1 89 ? -16.051 2.868 3.548 1.00 87.12 89 ALA A N 1
ATOM 702 C CA . ALA A 1 89 ? -15.147 2.957 4.678 1.00 87.12 89 ALA A CA 1
ATOM 703 C C . ALA A 1 89 ? -15.393 1.795 5.651 1.00 87.12 89 ALA A C 1
ATOM 705 O O . ALA A 1 89 ? -16.515 1.320 5.839 1.00 87.12 89 ALA A O 1
ATOM 706 N N . GLY A 1 90 ? -14.314 1.300 6.252 1.00 89.50 90 GLY A N 1
ATOM 707 C CA . GLY A 1 90 ? -14.322 0.088 7.069 1.00 89.50 90 GLY A CA 1
ATOM 708 C C . GLY A 1 90 ? -14.246 -1.213 6.264 1.00 89.50 90 GLY A C 1
ATOM 709 O O . GLY A 1 90 ? -14.117 -2.282 6.861 1.00 89.50 90 GLY A O 1
ATOM 710 N N . SER A 1 91 ? -14.278 -1.160 4.926 1.00 89.94 91 SER A N 1
ATOM 711 C CA . SER A 1 91 ? -14.001 -2.342 4.104 1.00 89.94 91 SER A CA 1
ATOM 712 C C . SER A 1 91 ? -12.564 -2.807 4.292 1.00 89.94 91 SER A C 1
ATOM 714 O O . SER A 1 91 ? -11.635 -1.997 4.343 1.00 89.94 91 SER A O 1
ATOM 716 N N . ARG A 1 92 ? -12.390 -4.128 4.352 1.00 91.88 92 ARG A N 1
ATOM 717 C CA . ARG A 1 92 ? -11.095 -4.778 4.553 1.00 91.88 92 ARG A CA 1
ATOM 718 C C . ARG A 1 92 ? -10.714 -5.595 3.339 1.00 91.88 92 ARG A C 1
ATOM 720 O O . ARG A 1 92 ? -11.532 -6.362 2.834 1.00 91.88 92 ARG A O 1
ATOM 727 N N . PHE A 1 93 ? -9.475 -5.452 2.897 1.00 88.81 93 PHE A N 1
ATOM 728 C CA . PHE A 1 93 ? -8.918 -6.294 1.849 1.00 88.81 93 PHE A CA 1
ATOM 729 C C . PHE A 1 93 ? -7.407 -6.432 1.995 1.00 88.81 93 PHE A C 1
ATOM 731 O O . PHE A 1 93 ? -6.744 -5.634 2.658 1.00 88.81 93 PHE A O 1
ATOM 738 N N . ASN A 1 94 ? -6.875 -7.473 1.360 1.00 89.56 94 ASN A N 1
ATOM 739 C CA . ASN A 1 94 ? -5.454 -7.769 1.371 1.00 89.56 94 ASN A CA 1
ATOM 740 C C . ASN A 1 94 ? -4.788 -7.154 0.148 1.00 89.56 94 ASN A C 1
ATOM 742 O O . ASN A 1 94 ? -5.237 -7.351 -0.980 1.00 89.56 94 ASN A O 1
ATOM 746 N N . VAL A 1 95 ? -3.688 -6.451 0.380 1.00 87.94 95 VAL A N 1
ATOM 747 C CA . VAL A 1 95 ? -2.811 -5.941 -0.670 1.00 87.94 95 VAL A CA 1
ATOM 748 C C . VAL A 1 95 ? -1.537 -6.763 -0.655 1.00 87.94 95 VAL A C 1
ATOM 750 O O . VAL A 1 95 ? -0.915 -6.918 0.390 1.00 87.94 95 VAL A O 1
ATOM 753 N N . THR A 1 96 ? -1.145 -7.294 -1.805 1.00 85.62 96 THR A N 1
ATOM 754 C CA . THR A 1 96 ? 0.082 -8.080 -1.987 1.00 85.62 96 THR A CA 1
ATOM 755 C C . THR A 1 96 ? 1.177 -7.242 -2.648 1.00 85.62 96 THR A C 1
ATOM 757 O O . THR A 1 96 ? 0.896 -6.192 -3.224 1.00 85.62 96 THR A O 1
ATOM 760 N N . GLY A 1 97 ? 2.429 -7.702 -2.611 1.00 79.31 97 GLY A N 1
ATOM 761 C CA . GLY A 1 97 ? 3.523 -7.052 -3.347 1.00 79.31 97 GLY A CA 1
ATOM 762 C C . GLY A 1 97 ? 4.022 -5.723 -2.759 1.00 79.31 97 GLY A C 1
ATOM 763 O O . GLY A 1 97 ? 4.591 -4.914 -3.488 1.00 79.31 97 GLY A O 1
ATOM 764 N N . LEU A 1 98 ? 3.862 -5.483 -1.452 1.00 80.56 98 LEU A N 1
ATOM 765 C CA . LEU A 1 98 ? 4.182 -4.203 -0.788 1.00 80.56 98 LEU A CA 1
ATOM 766 C C . LEU A 1 98 ? 5.686 -3.928 -0.572 1.00 80.56 98 LEU A C 1
ATOM 768 O O . LEU A 1 98 ? 6.066 -3.011 0.156 1.00 80.56 98 LEU A O 1
ATOM 772 N N . GLY A 1 99 ? 6.559 -4.674 -1.246 1.00 74.81 99 GLY A N 1
ATOM 773 C CA . GLY A 1 99 ? 8.012 -4.571 -1.108 1.00 74.81 99 GLY A CA 1
ATOM 774 C C . GLY A 1 99 ? 8.581 -5.626 -0.167 1.00 74.81 99 GLY A C 1
ATOM 775 O O . GLY A 1 99 ? 7.982 -6.678 0.006 1.00 74.81 99 GLY A O 1
ATOM 776 N N . TYR A 1 100 ? 9.760 -5.367 0.402 1.00 73.56 100 TYR A N 1
ATOM 777 C CA . TYR A 1 100 ? 10.589 -6.408 1.009 1.00 73.56 100 TYR A CA 1
ATOM 778 C C . TYR A 1 100 ? 10.273 -6.672 2.489 1.00 73.56 100 TYR A C 1
ATOM 780 O O . TYR A 1 100 ? 10.435 -5.764 3.301 1.00 73.56 100 TYR A O 1
ATOM 788 N N . PHE A 1 101 ? 9.903 -7.903 2.870 1.00 70.69 101 PHE A N 1
ATOM 789 C CA . PHE A 1 101 ? 9.523 -8.240 4.250 1.00 70.69 101 PHE A CA 1
ATOM 790 C C . PHE A 1 101 ? 10.622 -7.941 5.280 1.00 70.69 101 PHE A C 1
ATOM 792 O O . PHE A 1 101 ? 10.298 -7.332 6.285 1.00 70.69 101 PHE A O 1
ATOM 799 N N . PRO A 1 102 ? 11.923 -8.228 5.077 1.00 69.50 102 PRO A N 1
ATOM 800 C CA . PRO A 1 102 ? 12.952 -7.871 6.065 1.00 69.50 102 PRO A CA 1
ATOM 801 C C . PRO A 1 102 ? 13.040 -6.362 6.348 1.00 69.50 102 PRO A C 1
ATOM 803 O O . PRO A 1 102 ? 13.507 -5.960 7.410 1.00 69.50 102 PRO A O 1
ATOM 806 N N . CYS A 1 103 ? 12.565 -5.538 5.407 1.00 67.06 103 CYS A N 1
ATOM 807 C CA . CYS A 1 103 ? 12.647 -4.081 5.415 1.00 67.06 103 CYS A CA 1
ATOM 808 C C . CYS A 1 103 ? 11.273 -3.406 5.346 1.00 67.06 103 CYS A C 1
ATOM 810 O O . CYS A 1 103 ? 11.165 -2.274 4.866 1.00 67.06 103 CYS A O 1
ATOM 812 N N . TYR A 1 104 ? 10.228 -4.074 5.851 1.00 66.62 104 TYR A N 1
ATOM 813 C CA . TYR A 1 104 ? 8.854 -3.564 5.801 1.00 66.62 104 TYR A CA 1
ATOM 814 C C . TYR A 1 104 ? 8.711 -2.198 6.490 1.00 66.62 104 TYR A C 1
ATOM 816 O O . TYR A 1 104 ? 7.897 -1.379 6.065 1.00 66.62 104 TYR A O 1
ATOM 824 N N . SER A 1 105 ? 9.561 -1.907 7.484 1.00 58.78 105 SER A N 1
ATOM 825 C CA . SER A 1 105 ? 9.597 -0.641 8.228 1.00 58.78 105 SER A CA 1
ATOM 826 C C . SER A 1 105 ? 9.787 0.605 7.353 1.00 58.78 105 SER A C 1
ATOM 828 O O . SER A 1 105 ? 9.386 1.691 7.764 1.00 58.78 105 SER A O 1
ATOM 830 N N . TYR A 1 106 ? 10.331 0.463 6.139 1.00 63.81 106 TYR A N 1
ATOM 831 C CA . TYR A 1 106 ? 10.455 1.553 5.161 1.00 63.81 106 TYR A CA 1
ATOM 832 C C . TYR A 1 106 ? 9.206 1.769 4.293 1.00 63.81 106 TYR A C 1
ATOM 834 O O . TYR A 1 106 ? 9.156 2.734 3.533 1.00 63.81 106 TYR A O 1
ATOM 842 N N . SER A 1 107 ? 8.217 0.877 4.370 1.00 72.12 107 SER A N 1
ATOM 843 C CA . SER A 1 107 ? 7.074 0.836 3.449 1.00 72.12 107 SER A CA 1
ATOM 844 C C . SER A 1 107 ? 5.732 0.940 4.171 1.00 72.12 107 SER A C 1
ATOM 846 O O . SER A 1 107 ? 5.005 1.906 3.957 1.00 72.12 107 SER A O 1
ATOM 848 N N . A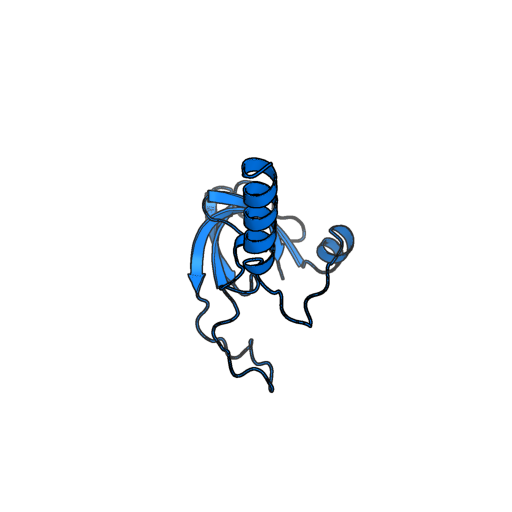LA A 1 108 ? 5.413 -0.011 5.049 1.00 82.81 108 ALA A N 1
ATOM 849 C CA . ALA A 1 108 ? 4.138 -0.081 5.746 1.00 82.81 108 ALA A CA 1
ATOM 850 C C . ALA A 1 108 ? 4.344 -0.651 7.149 1.00 82.81 108 ALA A C 1
ATOM 852 O O . ALA A 1 108 ? 4.952 -1.702 7.317 1.00 82.81 108 ALA A O 1
ATOM 853 N N . VAL A 1 109 ? 3.823 0.040 8.159 1.00 87.69 109 VAL A N 1
ATOM 854 C CA . VAL A 1 109 ? 3.875 -0.394 9.560 1.00 87.69 109 VAL A CA 1
ATOM 855 C C . VAL A 1 109 ? 2.455 -0.630 10.055 1.00 87.69 109 VAL A C 1
ATOM 857 O O . VAL A 1 109 ? 1.546 0.132 9.721 1.00 87.69 109 VAL A O 1
ATOM 860 N N . GLU A 1 110 ? 2.269 -1.678 10.856 1.00 90.19 110 GLU A N 1
ATOM 861 C CA . GLU A 1 110 ? 0.983 -1.981 11.483 1.00 90.19 110 GLU A CA 1
ATOM 862 C C . GLU A 1 110 ? 0.441 -0.786 12.269 1.00 90.19 110 GLU A C 1
ATOM 864 O O . GLU A 1 110 ? 1.184 -0.013 12.877 1.00 90.19 110 GLU A O 1
ATOM 869 N N . ASN A 1 111 ? -0.882 -0.647 12.259 1.00 92.00 111 ASN A N 1
ATOM 870 C CA . ASN A 1 111 ? -1.630 0.400 12.944 1.00 92.00 111 ASN A CA 1
ATOM 871 C C . ASN A 1 111 ? -1.382 1.836 12.429 1.00 92.00 111 ASN A C 1
ATOM 873 O O . ASN A 1 111 ? -1.950 2.776 12.985 1.00 92.00 111 ASN A O 1
ATOM 877 N N . ASN A 1 112 ? -0.620 2.015 11.344 1.00 92.06 112 ASN A N 1
ATOM 878 C CA . ASN A 1 112 ? -0.470 3.294 10.650 1.00 92.06 112 ASN A CA 1
ATOM 879 C C . ASN A 1 112 ? -1.357 3.377 9.403 1.00 92.06 112 ASN A C 1
ATOM 881 O O . ASN A 1 112 ? -1.784 2.363 8.850 1.00 92.06 112 ASN A O 1
ATOM 885 N N . SER A 1 113 ? -1.647 4.608 8.975 1.00 92.44 113 SER A N 1
ATOM 886 C CA . SER A 1 113 ? -2.470 4.889 7.793 1.00 92.44 113 SER A CA 1
ATOM 887 C C . SER A 1 113 ? -1.633 5.498 6.676 1.00 92.44 113 SER A C 1
ATOM 889 O O . SER A 1 113 ? -0.825 6.391 6.930 1.00 92.44 113 SER A O 1
ATOM 891 N N . TYR A 1 114 ? -1.843 5.024 5.450 1.00 90.75 114 TYR A N 1
ATOM 892 C CA . TYR A 1 114 ? -1.081 5.425 4.270 1.00 90.75 114 TYR A CA 1
ATOM 893 C C . TYR A 1 114 ? -1.991 5.562 3.047 1.00 90.75 114 TYR A C 1
ATOM 895 O O . TYR A 1 114 ? -3.084 4.994 2.992 1.00 90.75 114 TYR A O 1
ATOM 903 N N . TYR A 1 115 ? -1.503 6.290 2.042 1.00 90.06 115 TYR A N 1
ATOM 904 C CA . TYR A 1 115 ? -2.045 6.216 0.690 1.00 90.06 115 TYR A CA 1
ATOM 905 C C . TYR A 1 115 ? -1.429 5.024 -0.041 1.00 90.06 115 TYR A C 1
ATOM 907 O O . TYR A 1 115 ? -0.213 4.970 -0.256 1.00 90.06 115 TYR A O 1
ATOM 915 N N . PHE A 1 116 ? -2.276 4.077 -0.429 1.00 89.31 116 PHE A N 1
ATOM 916 C CA . PHE A 1 116 ? -1.892 2.928 -1.236 1.00 89.31 116 PHE A CA 1
ATOM 917 C C . PHE A 1 116 ? -2.201 3.214 -2.700 1.00 89.31 116 PHE A C 1
ATOM 919 O O . PHE A 1 116 ? -3.323 3.571 -3.050 1.00 89.31 116 PHE A O 1
ATOM 926 N N . PHE A 1 117 ? -1.179 3.047 -3.535 1.00 88.94 117 PHE A N 1
ATOM 927 C CA . PHE A 1 117 ? -1.237 3.184 -4.985 1.00 88.94 117 PHE A CA 1
ATOM 928 C C . PHE A 1 117 ? -1.283 1.768 -5.553 1.00 88.94 117 PHE A C 1
ATOM 930 O O . PHE A 1 117 ? -0.287 1.047 -5.467 1.00 88.94 117 PHE A O 1
ATOM 937 N N . LEU A 1 118 ? -2.453 1.361 -6.032 1.00 85.94 118 LEU A N 1
ATOM 938 C CA . LEU A 1 118 ? -2.770 -0.004 -6.434 1.00 85.94 118 LEU A CA 1
ATOM 939 C C . LEU A 1 118 ? -2.943 -0.096 -7.951 1.00 85.94 118 LEU A C 1
ATOM 941 O O . LEU A 1 118 ? -3.264 0.890 -8.624 1.00 85.94 118 LEU A O 1
ATOM 945 N N . ARG A 1 119 ? -2.736 -1.307 -8.459 1.00 81.94 119 ARG A N 1
ATOM 946 C CA . ARG A 1 119 ? -2.986 -1.712 -9.834 1.00 81.94 119 ARG A CA 1
ATOM 947 C C . ARG A 1 119 ? -3.793 -3.001 -9.827 1.00 81.94 119 ARG A C 1
ATOM 949 O O . ARG A 1 119 ? -3.506 -3.835 -8.939 1.00 81.94 119 ARG A O 1
#

Organism: Oncorhynchus mykiss (NCBI:txid8022)

Sequence (119 aa):
MGAILALILATCLSGVWGCQLPHDWRPQTEACRAELAEIIVFAKVLALHKDSYSVYNYLPWQYDTDLFFSAEIELQCDQAWGSMLEVPAGSRFNVTGLGYFPCYSYSAVENNSYYFFLR